Protein AF-A0A957VMP8-F1 (afdb_monomer_lite)

Secondary structure (DSSP, 8-state):
---GGGG----------BTTBSSHHHHHHHHHTT------

Structure (mmCIF, N/CA/C/O backbone):
data_AF-A0A957VMP8-F1
#
_entry.id   AF-A0A957VMP8-F1
#
loop_
_atom_site.group_PDB
_atom_site.id
_atom_site.type_symbol
_atom_site.label_atom_id
_atom_site.label_alt_id
_atom_site.label_comp_id
_atom_site.label_asym_id
_atom_site.label_entity_id
_atom_site.label_seq_id
_atom_site.pdbx_PDB_ins_code
_atom_site.Cartn_x
_atom_site.Cartn_y
_atom_site.Cartn_z
_atom_site.occupancy
_atom_site.B_iso_or_equiv
_atom_site.auth_seq_id
_atom_site.auth_comp_id
_atom_site.auth_asym_id
_atom_site.auth_atom_id
_atom_site.pdbx_PDB_model_num
ATOM 1 N N . MET A 1 1 ? 11.428 13.946 -33.228 1.00 72.88 1 MET A N 1
ATOM 2 C CA . MET A 1 1 ? 10.166 14.101 -32.476 1.00 72.88 1 MET A CA 1
ATOM 3 C C . MET A 1 1 ? 10.321 13.306 -31.197 1.00 72.88 1 MET A C 1
ATOM 5 O O . MET A 1 1 ? 10.614 12.127 -31.307 1.00 72.88 1 MET A O 1
ATOM 9 N N . THR A 1 2 ? 10.228 13.939 -30.028 1.00 76.25 2 THR A N 1
ATOM 10 C CA . THR A 1 2 ? 10.171 13.224 -28.743 1.00 76.25 2 THR A CA 1
ATOM 11 C C . THR A 1 2 ? 8.715 12.895 -28.443 1.00 76.25 2 THR A C 1
ATOM 13 O O . THR A 1 2 ? 7.858 13.776 -28.516 1.00 76.25 2 THR A O 1
ATOM 16 N N . THR A 1 3 ? 8.445 11.629 -28.166 1.00 88.88 3 THR A N 1
ATOM 17 C CA . THR A 1 3 ? 7.132 11.095 -27.797 1.00 88.88 3 THR A CA 1
ATOM 18 C C . THR A 1 3 ? 6.894 11.262 -26.296 1.00 88.88 3 THR A C 1
ATOM 20 O O . THR A 1 3 ? 7.834 11.486 -25.532 1.00 88.88 3 THR A O 1
ATOM 23 N N . ASP A 1 4 ? 5.648 11.134 -25.841 1.00 88.75 4 ASP A N 1
ATOM 24 C CA . ASP A 1 4 ? 5.341 11.173 -24.402 1.00 88.75 4 ASP A CA 1
ATOM 25 C C . ASP A 1 4 ? 6.031 10.037 -23.632 1.00 88.75 4 ASP A C 1
ATOM 27 O O . ASP A 1 4 ? 6.421 10.214 -22.478 1.00 88.75 4 ASP A O 1
ATOM 31 N N . ALA A 1 5 ? 6.270 8.900 -24.295 1.00 88.50 5 ALA A N 1
ATOM 32 C CA . ALA A 1 5 ? 7.011 7.779 -23.727 1.00 88.50 5 ALA A CA 1
ATOM 33 C C . ALA A 1 5 ? 8.462 8.153 -23.375 1.00 88.50 5 ALA A C 1
ATOM 35 O O . ALA A 1 5 ? 8.976 7.676 -22.368 1.00 88.50 5 ALA A O 1
ATOM 36 N N . ASP A 1 6 ? 9.093 9.064 -24.127 1.00 92.62 6 ASP A N 1
ATOM 37 C CA . ASP A 1 6 ? 10.480 9.490 -23.881 1.00 92.62 6 ASP A CA 1
ATOM 38 C C . ASP A 1 6 ? 10.639 10.293 -22.577 1.00 92.62 6 ASP A C 1
ATOM 40 O O . ASP A 1 6 ? 11.754 10.485 -22.093 1.00 92.62 6 ASP A O 1
ATOM 44 N N . ARG A 1 7 ? 9.531 10.783 -22.002 1.00 92.56 7 ARG A N 1
ATOM 45 C CA . ARG A 1 7 ? 9.500 11.488 -20.709 1.00 92.56 7 ARG A CA 1
ATOM 46 C C . ARG A 1 7 ? 8.827 10.680 -19.601 1.00 92.56 7 ARG A C 1
ATOM 48 O O . ARG A 1 7 ? 8.747 11.161 -18.471 1.00 92.56 7 ARG A O 1
ATOM 55 N N . ALA A 1 8 ? 8.315 9.491 -19.906 1.00 94.62 8 ALA A N 1
ATOM 56 C CA . ALA A 1 8 ? 7.634 8.666 -18.925 1.00 94.62 8 ALA A CA 1
ATOM 57 C C . ALA A 1 8 ? 8.635 8.130 -17.895 1.00 94.62 8 ALA A C 1
ATOM 59 O O . ALA A 1 8 ? 9.712 7.646 -18.239 1.00 94.62 8 ALA A O 1
ATOM 60 N N . ILE A 1 9 ? 8.259 8.191 -16.619 1.00 93.75 9 ILE A N 1
ATOM 61 C CA . ILE A 1 9 ? 9.061 7.657 -15.518 1.00 93.75 9 ILE A CA 1
ATOM 62 C C . ILE A 1 9 ? 8.331 6.453 -14.932 1.00 93.75 9 ILE A C 1
ATOM 64 O O . ILE A 1 9 ? 7.179 6.560 -14.511 1.00 93.75 9 ILE A O 1
ATOM 68 N N . ALA A 1 10 ? 9.003 5.303 -14.900 1.00 96.06 10 ALA A N 1
ATOM 69 C CA . ALA A 1 10 ? 8.459 4.090 -14.308 1.00 96.06 10 ALA A CA 1
ATOM 70 C C . ALA A 1 10 ? 8.638 4.094 -12.783 1.00 96.06 10 ALA A C 1
ATOM 72 O O . ALA A 1 10 ? 9.741 4.292 -12.272 1.00 96.06 10 ALA A O 1
ATOM 73 N N . ILE A 1 11 ? 7.561 3.803 -12.055 1.00 95.50 11 ILE A N 1
ATOM 74 C CA . ILE A 1 11 ? 7.625 3.483 -10.628 1.00 95.50 11 ILE A CA 1
ATOM 75 C C . ILE A 1 11 ? 7.889 1.981 -10.515 1.00 95.50 11 ILE A C 1
ATOM 77 O O . ILE A 1 11 ? 7.019 1.171 -10.820 1.00 95.50 11 ILE A O 1
ATOM 81 N N . VAL A 1 12 ? 9.100 1.612 -10.097 1.00 97.50 12 VAL A N 1
ATOM 82 C CA . VAL A 1 12 ? 9.550 0.205 -10.051 1.00 97.50 12 VAL A CA 1
ATOM 83 C C . VAL A 1 12 ? 9.443 -0.438 -8.666 1.00 97.50 12 VAL A C 1
ATOM 85 O O . VAL A 1 12 ? 9.665 -1.636 -8.522 1.00 97.50 12 VAL A O 1
ATOM 88 N N . GLY A 1 13 ? 9.092 0.333 -7.637 1.00 97.31 13 GLY A N 1
ATOM 89 C CA . GLY A 1 13 ? 8.928 -0.167 -6.276 1.00 97.31 13 GLY A CA 1
ATOM 90 C C . GLY A 1 13 ? 8.159 0.815 -5.401 1.00 97.31 13 GLY A C 1
ATOM 91 O O . GLY A 1 13 ? 8.230 2.026 -5.607 1.00 97.31 13 GLY A O 1
ATOM 92 N N . VAL A 1 14 ? 7.413 0.283 -4.431 1.00 97.19 14 VAL A N 1
ATOM 93 C CA . VAL A 1 14 ? 6.616 1.063 -3.476 1.00 97.19 14 VAL A CA 1
ATOM 94 C C . VAL A 1 14 ? 6.753 0.447 -2.086 1.00 97.19 14 VAL A C 1
ATOM 96 O O . VAL A 1 14 ? 6.628 -0.765 -1.921 1.00 97.19 14 VAL A O 1
ATOM 99 N N . GLY A 1 15 ? 6.970 1.295 -1.083 1.00 97.31 15 GLY A N 1
ATOM 100 C CA . GLY A 1 15 ? 6.938 0.941 0.333 1.00 97.31 15 GLY A CA 1
ATOM 101 C 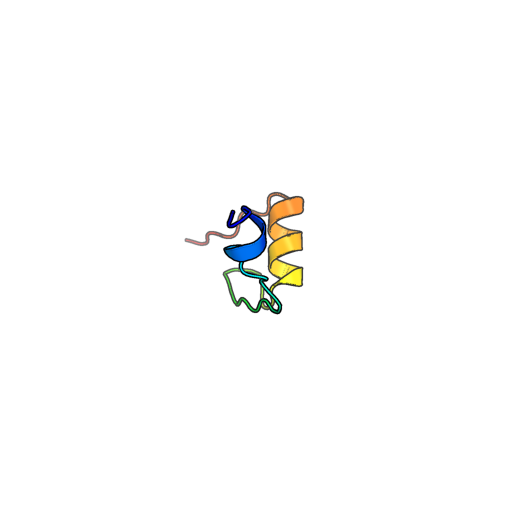C . GLY A 1 15 ? 6.211 2.029 1.116 1.00 97.31 15 GLY A C 1
ATOM 102 O O . GLY A 1 15 ? 6.353 3.209 0.807 1.00 97.31 15 GLY A O 1
ATOM 103 N N . ALA A 1 16 ? 5.405 1.633 2.099 1.00 96.94 16 ALA A N 1
ATOM 104 C CA . ALA A 1 16 ? 4.650 2.557 2.937 1.00 96.94 16 ALA A CA 1
ATOM 105 C C . ALA A 1 16 ? 4.376 1.929 4.306 1.00 96.94 16 ALA A C 1
ATOM 107 O O . ALA A 1 16 ? 4.060 0.743 4.379 1.00 96.94 16 ALA A O 1
ATOM 108 N N . ILE A 1 17 ? 4.467 2.736 5.362 1.00 98.06 17 ILE A N 1
ATOM 109 C CA . ILE A 1 17 ? 3.982 2.418 6.708 1.00 98.06 17 ILE A CA 1
ATOM 110 C C . ILE A 1 17 ? 3.067 3.571 7.100 1.00 98.06 17 ILE A C 1
ATOM 112 O O . ILE A 1 17 ? 3.494 4.724 7.116 1.00 98.06 17 ILE A O 1
ATOM 116 N N . LEU A 1 18 ? 1.800 3.262 7.344 1.00 97.44 18 LEU A N 1
ATOM 117 C CA . LEU A 1 18 ? 0.731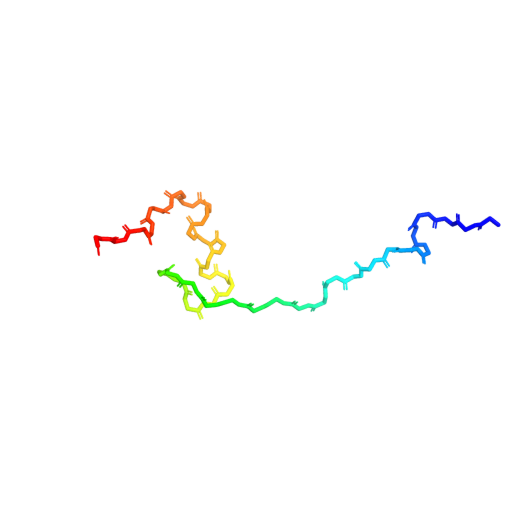 4.229 7.580 1.00 97.44 18 LEU A CA 1
ATOM 118 C C . LEU A 1 18 ? -0.143 3.743 8.744 1.00 97.44 18 LEU A C 1
ATOM 120 O O . LEU A 1 18 ? -0.010 2.579 9.147 1.00 97.44 18 LEU A O 1
ATOM 124 N N . PRO A 1 19 ? -1.039 4.592 9.292 1.00 98.00 19 PRO A N 1
ATOM 125 C CA . PRO A 1 19 ? -2.024 4.134 10.258 1.00 98.00 19 PRO A CA 1
ATOM 126 C C . PRO A 1 19 ? -2.690 2.873 9.734 1.00 98.00 19 PRO A C 1
ATOM 128 O O . PRO A 1 19 ? -3.086 2.812 8.565 1.00 98.00 19 PRO A O 1
ATOM 131 N N . ASP A 1 20 ? -2.763 1.856 10.592 1.00 97.12 20 ASP A N 1
ATOM 132 C CA . ASP A 1 20 ? -3.474 0.622 10.292 1.00 97.12 20 ASP A CA 1
ATOM 133 C C . ASP A 1 20 ? -2.932 -0.211 9.108 1.00 97.12 20 ASP A C 1
ATOM 135 O O . ASP A 1 20 ? -3.578 -1.181 8.694 1.00 97.12 20 ASP A O 1
ATOM 139 N N . ALA A 1 21 ? -1.759 0.131 8.564 1.00 98.38 21 ALA A N 1
ATOM 140 C CA . ALA A 1 21 ? -1.141 -0.538 7.423 1.00 98.38 21 ALA A CA 1
ATOM 141 C C . ALA A 1 21 ? 0.395 -0.599 7.556 1.00 98.38 21 ALA A C 1
ATOM 143 O O . ALA A 1 21 ? 1.083 0.379 7.253 1.00 98.38 21 ALA A O 1
ATOM 144 N N . PRO A 1 22 ? 0.970 -1.755 7.942 1.00 98.00 22 PRO A N 1
ATOM 145 C CA . PRO A 1 22 ? 2.419 -1.896 8.124 1.00 98.00 22 PRO A CA 1
ATOM 146 C C . PRO A 1 22 ? 3.207 -2.053 6.811 1.00 98.00 22 PRO A C 1
ATOM 148 O O . PRO A 1 22 ? 4.430 -2.151 6.841 1.00 98.00 22 PRO A O 1
ATOM 151 N N . ASN A 1 23 ? 2.532 -2.152 5.665 1.00 98.44 23 ASN A N 1
ATOM 152 C CA . ASN A 1 23 ? 3.149 -2.249 4.343 1.00 98.44 23 ASN A CA 1
ATOM 153 C C . ASN A 1 23 ? 2.185 -1.752 3.250 1.00 98.44 23 ASN A C 1
ATOM 155 O O . ASN A 1 23 ? 0.984 -1.590 3.483 1.00 98.44 23 ASN A O 1
ATOM 159 N N . ALA A 1 24 ? 2.709 -1.533 2.039 1.00 98.31 24 ALA A N 1
ATOM 160 C CA . ALA A 1 24 ? 1.927 -1.023 0.912 1.00 98.31 24 ALA A CA 1
ATOM 161 C C . ALA A 1 24 ? 0.737 -1.930 0.513 1.00 98.31 24 ALA A C 1
ATOM 163 O O . ALA A 1 24 ? -0.349 -1.389 0.303 1.00 98.31 24 ALA A O 1
ATOM 164 N N . PRO A 1 25 ? 0.860 -3.276 0.474 1.00 98.38 25 PRO A N 1
ATOM 165 C CA . PRO A 1 25 ? -0.29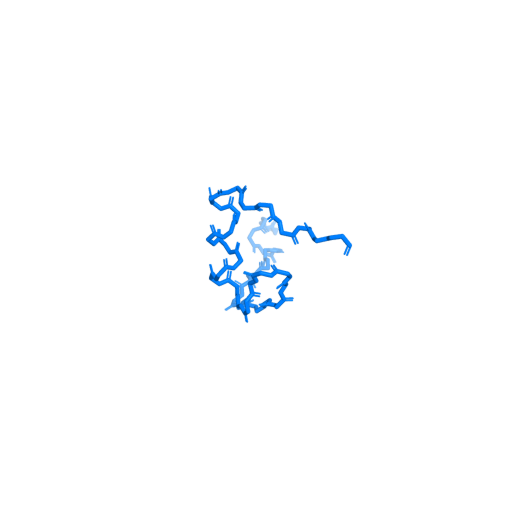7 -4.149 0.255 1.00 98.38 25 PRO A CA 1
ATOM 166 C C . PRO A 1 25 ? -1.401 -3.993 1.310 1.00 98.38 25 PRO A C 1
ATOM 168 O O . PRO A 1 25 ? -2.576 -3.900 0.956 1.00 98.38 25 PRO A O 1
ATOM 171 N N . ALA A 1 26 ? -1.044 -3.913 2.596 1.00 98.44 26 ALA A N 1
ATOM 172 C CA . ALA A 1 26 ? -2.016 -3.694 3.667 1.00 98.44 26 ALA A CA 1
ATOM 173 C C . ALA A 1 26 ? -2.724 -2.338 3.520 1.00 98.44 26 ALA A C 1
ATOM 175 O O . ALA A 1 26 ? -3.937 -2.245 3.706 1.00 98.44 26 ALA A O 1
ATOM 176 N N . PHE A 1 27 ? -1.991 -1.297 3.116 1.00 98.31 27 PHE A N 1
ATOM 177 C CA . PHE A 1 27 ? -2.581 0.011 2.838 1.00 98.31 27 PHE A CA 1
ATOM 178 C C . PHE A 1 27 ? -3.561 -0.038 1.661 1.00 98.31 27 PHE A C 1
ATOM 180 O O . PHE A 1 27 ? -4.673 0.481 1.759 1.00 98.31 27 PHE A O 1
ATOM 187 N N . TRP A 1 28 ? -3.193 -0.716 0.573 1.00 98.19 28 TRP A N 1
ATOM 188 C CA . TRP A 1 28 ? -4.082 -0.906 -0.572 1.00 98.19 28 TRP A CA 1
ATOM 189 C C . TRP A 1 28 ? -5.381 -1.618 -0.174 1.00 98.19 28 TRP A C 1
ATOM 191 O O . TRP A 1 28 ? -6.472 -1.198 -0.567 1.00 98.19 28 TRP A O 1
ATOM 201 N N . GLN A 1 29 ? -5.281 -2.635 0.685 1.00 98.50 29 GLN A N 1
ATOM 202 C CA . GLN A 1 29 ? -6.448 -3.335 1.214 1.00 98.50 29 GLN A CA 1
ATOM 203 C C . GLN A 1 29 ? -7.340 -2.426 2.076 1.00 98.50 29 GLN A C 1
ATOM 205 O O . GLN A 1 29 ? -8.567 -2.508 1.972 1.00 98.50 29 GLN A O 1
ATOM 210 N N . ASN A 1 30 ? -6.753 -1.535 2.886 1.00 98.25 30 ASN A N 1
ATOM 211 C CA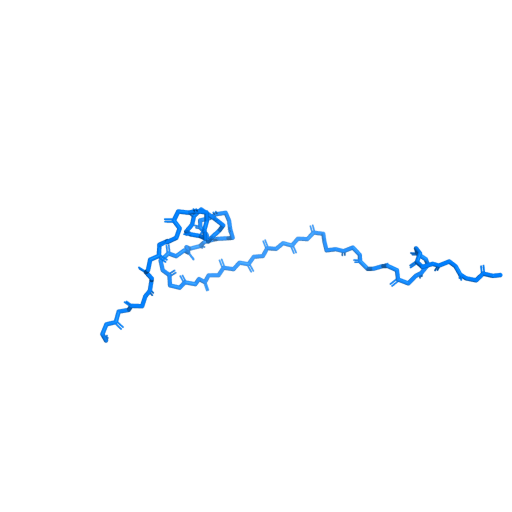 . ASN A 1 30 ? -7.508 -0.537 3.650 1.00 98.25 30 ASN A CA 1
ATOM 212 C C . ASN A 1 30 ? -8.308 0.393 2.719 1.00 98.25 30 ASN A C 1
ATOM 214 O O . ASN A 1 30 ? -9.488 0.630 2.984 1.00 98.25 30 ASN A O 1
ATOM 218 N N . ILE A 1 31 ? -7.708 0.868 1.616 1.00 98.00 31 ILE A N 1
ATOM 219 C CA . ILE A 1 31 ? -8.381 1.739 0.632 1.00 98.00 31 ILE A CA 1
ATOM 220 C C . ILE A 1 31 ? -9.569 1.021 -0.014 1.00 98.00 31 ILE A C 1
ATOM 222 O O . ILE A 1 31 ? -10.678 1.557 -0.007 1.00 98.00 31 ILE A O 1
ATOM 226 N N . ILE A 1 32 ? -9.358 -0.190 -0.547 1.00 98.50 32 ILE A N 1
ATOM 227 C CA . ILE A 1 32 ? -10.420 -0.975 -1.205 1.00 98.50 32 ILE A CA 1
ATOM 228 C C . ILE A 1 32 ? -11.606 -1.172 -0.257 1.00 98.50 32 ILE A C 1
ATOM 230 O O . ILE A 1 32 ? -12.762 -1.013 -0.653 1.00 98.50 32 ILE A O 1
ATOM 234 N N . ASN A 1 33 ? -11.313 -1.471 1.008 1.00 98.44 33 ASN A N 1
ATOM 235 C CA . ASN A 1 33 ? -12.323 -1.734 2.025 1.00 98.44 33 ASN A CA 1
ATOM 236 C C . ASN A 1 33 ? -12.901 -0.462 2.664 1.00 98.44 33 ASN A C 1
ATOM 238 O O . ASN A 1 33 ? -13.729 -0.576 3.566 1.00 98.44 33 ASN A O 1
ATOM 242 N N . LYS A 1 34 ? -12.485 0.736 2.227 1.00 98.19 34 LYS A N 1
ATOM 243 C CA . LYS A 1 34 ? -12.898 2.030 2.799 1.00 98.19 34 LYS A CA 1
ATOM 244 C C . LYS A 1 34 ? -12.699 2.090 4.319 1.00 98.19 34 LYS A C 1
ATOM 246 O O . LYS A 1 34 ? -13.538 2.623 5.046 1.00 98.19 34 LYS A O 1
ATOM 251 N N . ARG A 1 35 ? -11.602 1.507 4.808 1.00 97.69 35 ARG A N 1
ATOM 252 C CA . ARG A 1 35 ? -11.293 1.471 6.238 1.00 97.69 35 ARG A CA 1
ATOM 253 C C . ARG A 1 35 ? -11.041 2.888 6.754 1.00 97.69 35 ARG A C 1
ATOM 255 O O . ARG A 1 35 ? -10.211 3.611 6.210 1.00 97.69 35 ARG A O 1
ATOM 262 N N . TYR A 1 36 ? -11.735 3.259 7.825 1.00 97.56 36 TYR A N 1
ATOM 263 C CA . TYR A 1 36 ? -11.449 4.475 8.577 1.00 97.56 36 TYR A CA 1
ATOM 264 C C . TYR A 1 36 ? -10.283 4.209 9.535 1.00 97.56 36 TYR A C 1
ATOM 266 O O . TYR A 1 36 ? -10.386 3.328 10.385 1.00 97.56 36 TYR A O 1
ATOM 274 N N . SER A 1 37 ?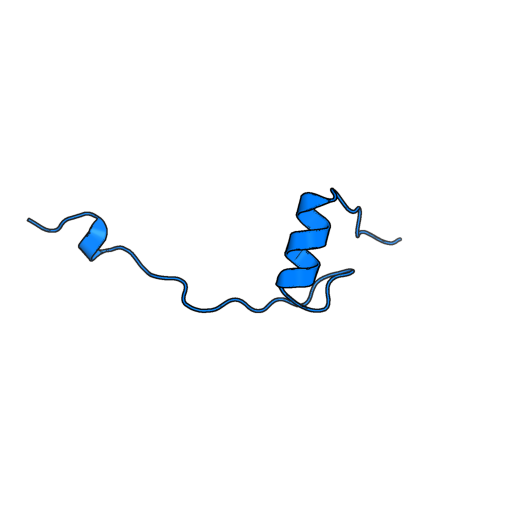 -9.182 4.942 9.372 1.00 96.88 37 SER A N 1
ATOM 275 C CA . SER A 1 37 ? -7.915 4.698 10.087 1.00 96.88 37 SER A CA 1
ATOM 276 C C . SER A 1 37 ? -7.423 5.909 10.884 1.00 96.88 37 SER A C 1
ATOM 278 O O . SER A 1 37 ? -6.230 6.058 11.128 1.00 96.88 37 SER A O 1
ATOM 280 N N . ILE A 1 38 ? -8.343 6.794 11.269 1.00 96.56 38 ILE A N 1
ATOM 281 C CA . ILE A 1 38 ? -8.077 7.917 12.171 1.00 96.56 38 ILE A CA 1
ATOM 282 C C . ILE A 1 38 ? -8.550 7.510 13.569 1.00 96.56 38 ILE A C 1
ATOM 284 O O . ILE A 1 38 ? -9.698 7.098 13.736 1.00 96.56 38 ILE A O 1
ATOM 288 N N . SER A 1 39 ? -7.665 7.623 14.555 1.00 91.88 39 SER A N 1
ATOM 289 C CA . SER A 1 39 ? -7.973 7.484 15.983 1.00 91.88 39 SER A CA 1
ATOM 290 C C . SER A 1 39 ? -8.094 8.862 16.651 1.00 91.88 39 SER A C 1
ATOM 292 O O . SER A 1 39 ? -7.716 9.861 16.041 1.00 91.88 39 SER A O 1
ATOM 294 N N . GLU A 1 40 ? -8.634 8.904 17.875 1.00 88.50 40 GLU A N 1
ATOM 295 C CA . GLU A 1 40 ? -8.726 10.115 18.718 1.00 88.50 40 GLU A CA 1
ATOM 296 C C . GLU A 1 40 ? -7.350 10.699 19.079 1.00 88.50 40 GLU A C 1
ATOM 298 O O . GLU A 1 40 ? -6.401 9.899 19.273 1.00 88.50 40 GLU A 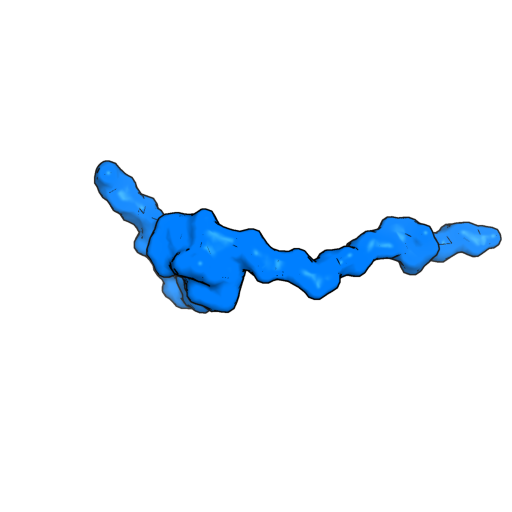O 1
#

Sequence (40 aa):
MTTDADRAIAIVGVGAILPDAPNAPAFWQNIINKRYSISE

Foldseek 3Di:
DDDPVNVDDDDPDDFDPDQQAHTPVRVVVCVVVVPDRDDD

Radius of gyration: 16.04 Å; chains: 1; bounding box: 23×18×51 Å

pLDDT: mean 95.07, std 5.6, range [72.88, 98.5]